Protein AF-A0A3C0S5S5-F1 (afdb_monomer)

Secondary structure (DSSP, 8-state):
----S--HHHHHHHHHHHHHTTSSS-HHHHHHHHHHHHHHHHHSTTT--SS--GGGHHHH--TT--HHHHHHHHHHHHHHHTTT-HHHHHHHHHHH--S-PPPPS--GGGTTPPPSSPPPPHHHHHH-HHHHHHHHHTSTTSSSTTPPPTT---

Structure (mmCIF, N/CA/C/O backbone):
data_AF-A0A3C0S5S5-F1
#
_entry.id   AF-A0A3C0S5S5-F1
#
loop_
_atom_site.group_PDB
_atom_site.id
_atom_site.type_symbol
_atom_site.label_atom_id
_atom_site.label_alt_id
_atom_site.label_comp_id
_atom_site.label_asym_id
_atom_site.label_entity_id
_atom_site.label_seq_id
_atom_site.pdbx_PDB_ins_code
_atom_site.Cartn_x
_atom_site.Cartn_y
_atom_site.Cartn_z
_atom_site.occupancy
_atom_site.B_iso_or_equiv
_atom_site.auth_seq_id
_atom_site.auth_comp_id
_atom_site.auth_asym_id
_atom_site.auth_atom_id
_atom_site.pdbx_PDB_model_num
ATOM 1 N N . ILE A 1 1 ? 12.883 17.128 7.019 1.00 61.66 1 ILE A N 1
ATOM 2 C CA . ILE A 1 1 ? 11.798 16.127 7.154 1.00 61.66 1 ILE A CA 1
ATOM 3 C C . ILE A 1 1 ? 12.487 14.782 7.365 1.00 61.66 1 ILE A C 1
ATOM 5 O O . ILE A 1 1 ? 13.351 14.472 6.552 1.00 61.66 1 ILE A O 1
ATOM 9 N N . PRO A 1 2 ? 12.250 14.069 8.478 1.00 70.88 2 PRO A N 1
ATOM 10 C CA . PRO A 1 2 ? 12.889 12.775 8.724 1.00 70.88 2 PRO A CA 1
ATOM 11 C C . PRO A 1 2 ? 12.496 11.754 7.645 1.00 70.88 2 PRO A C 1
ATOM 13 O O . PRO A 1 2 ? 11.353 11.744 7.195 1.00 70.88 2 PRO A O 1
ATOM 16 N N . SER A 1 3 ? 13.443 10.904 7.241 1.00 80.62 3 SER A N 1
ATOM 17 C CA . SER A 1 3 ? 13.176 9.769 6.352 1.00 80.62 3 SER A CA 1
ATOM 18 C C . SER A 1 3 ? 12.837 8.547 7.203 1.00 80.62 3 SER A C 1
ATOM 20 O O . SER A 1 3 ? 13.708 7.971 7.857 1.00 80.62 3 SER A O 1
ATOM 22 N N . TYR A 1 4 ? 11.555 8.192 7.261 1.00 86.62 4 TYR A N 1
ATOM 23 C CA . TYR A 1 4 ? 11.095 7.027 8.010 1.00 86.62 4 TYR A CA 1
ATOM 24 C C . TYR A 1 4 ? 11.276 5.760 7.172 1.00 86.62 4 TYR A C 1
ATOM 26 O O . TYR A 1 4 ? 10.573 5.557 6.187 1.00 86.62 4 TYR A O 1
ATOM 34 N N . ALA A 1 5 ? 12.184 4.876 7.585 1.00 89.88 5 ALA A N 1
ATOM 35 C CA . ALA A 1 5 ? 12.318 3.559 6.962 1.00 89.88 5 ALA A CA 1
ATOM 36 C C . ALA A 1 5 ? 11.183 2.615 7.396 1.00 89.88 5 ALA A C 1
ATOM 38 O O . ALA A 1 5 ? 10.572 1.943 6.568 1.00 89.88 5 ALA A O 1
ATOM 39 N N . PHE A 1 6 ? 10.883 2.595 8.697 1.00 93.75 6 PHE A N 1
ATOM 40 C CA . PHE A 1 6 ? 9.878 1.734 9.316 1.00 93.75 6 PHE A CA 1
ATOM 41 C C . PHE A 1 6 ? 9.400 2.341 10.638 1.00 93.75 6 PHE A C 1
ATOM 43 O O . PHE A 1 6 ? 10.174 2.982 11.349 1.00 93.75 6 PHE A O 1
ATOM 50 N N . THR A 1 7 ? 8.127 2.157 10.969 1.00 96.06 7 THR A N 1
ATOM 51 C CA . THR A 1 7 ? 7.454 2.812 12.097 1.00 96.06 7 THR A CA 1
ATOM 52 C C . THR A 1 7 ? 6.527 1.848 12.830 1.00 96.06 7 THR A C 1
ATOM 54 O O . THR A 1 7 ? 6.118 0.816 12.299 1.00 96.06 7 THR A O 1
ATOM 57 N N . TYR A 1 8 ? 6.136 2.208 14.054 1.00 97.25 8 TYR A N 1
ATOM 58 C CA . TYR A 1 8 ? 5.151 1.437 14.817 1.00 97.25 8 TYR A CA 1
ATOM 59 C C . TYR A 1 8 ? 3.802 1.309 14.087 1.00 97.25 8 TYR A C 1
ATOM 61 O O . TYR A 1 8 ? 3.188 0.246 14.106 1.00 97.25 8 TYR A O 1
ATOM 69 N N . SER A 1 9 ? 3.384 2.363 13.381 1.00 97.50 9 SER A N 1
ATOM 70 C CA . SER A 1 9 ? 2.180 2.356 12.544 1.00 97.50 9 SER A CA 1
ATOM 71 C C . SER A 1 9 ? 2.207 1.229 11.499 1.00 97.50 9 SER A C 1
ATOM 73 O O . SER A 1 9 ? 1.224 0.504 11.350 1.00 97.50 9 SER A O 1
ATOM 75 N N . ASP A 1 10 ? 3.362 0.987 10.862 1.00 97.44 10 ASP A N 1
ATOM 76 C CA . ASP A 1 10 ? 3.511 -0.102 9.887 1.00 97.44 10 ASP A CA 1
ATOM 77 C C . ASP A 1 10 ? 3.252 -1.467 10.534 1.00 97.44 10 ASP A C 1
ATOM 79 O O . ASP A 1 10 ? 2.497 -2.277 9.998 1.00 97.44 10 ASP A O 1
ATOM 83 N N . ILE A 1 11 ? 3.830 -1.702 11.719 1.00 97.50 11 ILE A N 1
ATOM 84 C CA . ILE A 1 11 ? 3.649 -2.942 12.490 1.00 97.50 11 ILE A CA 1
ATOM 85 C C . ILE A 1 11 ? 2.171 -3.166 12.799 1.00 97.50 11 ILE A C 1
ATOM 87 O O . ILE A 1 11 ? 1.673 -4.280 12.642 1.00 97.50 11 ILE A O 1
ATOM 91 N N . CYS A 1 12 ? 1.466 -2.124 13.232 1.00 98.25 12 CYS A N 1
ATOM 92 C CA . CYS A 1 12 ? 0.042 -2.204 13.523 1.00 98.25 12 CYS A CA 1
ATOM 93 C C . CYS A 1 12 ? -0.773 -2.585 12.284 1.00 98.25 12 CYS A C 1
ATOM 95 O O . CYS A 1 12 ? -1.607 -3.484 12.366 1.00 98.25 12 CYS A O 1
ATOM 97 N N . PHE A 1 13 ? -0.495 -1.989 11.122 1.00 98.31 13 PHE A N 1
ATOM 98 C CA . PHE A 1 13 ? -1.184 -2.370 9.888 1.00 98.31 13 PHE A CA 1
ATOM 99 C C . PHE A 1 13 ? -0.866 -3.807 9.453 1.00 98.31 13 PHE A C 1
ATOM 101 O O . PHE A 1 13 ? -1.786 -4.531 9.078 1.00 98.31 13 PHE A O 1
ATOM 108 N N . TYR A 1 14 ? 0.385 -4.263 9.585 1.00 97.25 14 TYR A N 1
ATOM 109 C CA . TYR A 1 14 ? 0.734 -5.666 9.327 1.00 97.25 14 TYR A CA 1
ATOM 110 C C . TYR A 1 14 ? 0.018 -6.629 10.276 1.00 97.25 14 TYR A C 1
ATOM 112 O O . TYR A 1 14 ? -0.473 -7.666 9.841 1.00 97.25 14 TYR A O 1
ATOM 120 N N . LYS A 1 15 ? -0.086 -6.288 11.566 1.00 97.69 15 LYS A N 1
ATOM 121 C CA . LYS A 1 15 ? -0.839 -7.084 12.544 1.00 97.69 15 LYS A CA 1
ATOM 122 C C . LYS A 1 15 ? -2.334 -7.101 12.235 1.00 97.69 15 LYS A C 1
ATOM 124 O O . LYS A 1 15 ? -2.961 -8.144 12.384 1.00 97.69 15 LYS A O 1
ATOM 129 N N . ALA A 1 16 ? -2.901 -5.975 11.802 1.00 97.88 16 ALA A N 1
ATOM 130 C CA . ALA A 1 16 ? -4.305 -5.888 11.417 1.00 97.88 16 ALA A CA 1
ATOM 131 C C . ALA A 1 16 ? -4.606 -6.783 10.204 1.00 97.88 16 ALA A C 1
ATOM 133 O O . ALA A 1 16 ? -5.568 -7.546 10.229 1.00 97.88 16 ALA A O 1
ATOM 134 N N . GLU A 1 17 ? -3.748 -6.752 9.183 1.00 96.69 17 GLU A N 1
ATOM 135 C CA . GLU A 1 17 ? -3.833 -7.649 8.028 1.00 96.69 17 GLU A CA 1
ATOM 136 C C . GLU A 1 17 ? -3.652 -9.120 8.426 1.00 96.69 17 GLU A C 1
ATOM 138 O O . GLU A 1 17 ? -4.492 -9.953 8.092 1.00 96.69 17 GLU A O 1
ATOM 143 N N . ALA A 1 18 ? -2.607 -9.444 9.191 1.00 96.25 18 ALA A N 1
ATOM 144 C CA . ALA A 1 18 ? -2.352 -10.802 9.667 1.00 96.25 18 ALA A CA 1
ATOM 145 C C . ALA A 1 18 ? -3.540 -11.357 10.471 1.00 96.25 18 ALA A C 1
ATOM 147 O O . ALA A 1 18 ? -3.911 -12.517 10.307 1.00 96.25 18 ALA A O 1
ATOM 148 N N . ALA A 1 19 ? -4.181 -10.521 11.291 1.00 96.19 19 ALA A N 1
ATOM 149 C CA . ALA A 1 19 ? -5.382 -10.871 12.041 1.00 96.19 19 ALA A CA 1
ATOM 150 C C . ALA A 1 19 ? -6.591 -11.173 11.136 1.00 96.19 19 ALA A C 1
ATOM 152 O O . ALA A 1 19 ? -7.366 -12.075 11.447 1.00 96.19 19 ALA A O 1
ATOM 153 N N . LEU A 1 20 ? -6.748 -10.467 10.008 1.00 94.31 20 LEU A N 1
ATOM 154 C CA . LEU A 1 20 ? -7.771 -10.803 9.007 1.00 94.31 20 LEU A CA 1
ATOM 155 C C . LEU A 1 20 ? -7.469 -12.120 8.289 1.00 94.31 20 LEU A C 1
ATOM 157 O O . LEU A 1 20 ? -8.384 -12.883 8.003 1.00 94.31 20 LEU A O 1
ATOM 161 N N . LEU A 1 21 ? -6.192 -12.394 8.025 1.00 92.25 21 LEU A N 1
ATOM 162 C CA . LEU A 1 21 ? -5.741 -13.615 7.352 1.00 92.25 21 LEU A CA 1
ATOM 163 C C . LEU A 1 21 ? -5.649 -14.833 8.290 1.00 92.25 21 LEU A C 1
ATOM 165 O O . LEU A 1 21 ? -5.320 -15.930 7.841 1.00 92.25 21 LEU A O 1
ATOM 169 N N . GLY A 1 22 ? -5.928 -14.662 9.588 1.00 92.06 22 GLY A N 1
ATOM 170 C CA . GLY A 1 22 ? -5.856 -15.729 10.590 1.00 92.06 22 GLY A CA 1
ATOM 171 C C . GLY A 1 22 ? -4.428 -16.138 10.972 1.00 92.06 22 GLY A C 1
ATOM 172 O O . GLY A 1 22 ? -4.207 -17.234 11.484 1.00 92.06 22 GLY A O 1
ATOM 173 N N . TRP A 1 23 ? -3.436 -15.278 10.737 1.00 92.94 23 TRP A N 1
ATOM 174 C CA . TRP A 1 23 ? -2.022 -15.539 11.019 1.00 92.94 23 TRP A CA 1
ATOM 175 C C . TRP A 1 23 ? -1.663 -15.176 12.467 1.00 92.94 23 TRP A C 1
ATOM 177 O O . TRP A 1 23 ? -0.942 -14.217 12.733 1.00 92.94 23 TRP A O 1
ATOM 187 N N . GLY A 1 24 ? -2.190 -15.947 13.421 1.00 87.19 24 GLY A N 1
ATOM 188 C CA . GLY A 1 24 ? -1.816 -15.855 14.841 1.00 87.19 24 GLY A CA 1
ATOM 189 C C . GLY A 1 24 ? -2.589 -14.825 15.677 1.00 87.19 24 GLY A C 1
ATOM 190 O O . GLY A 1 24 ? -2.324 -14.701 16.870 1.00 87.19 24 GLY A O 1
ATOM 191 N N . ALA A 1 25 ? -3.560 -14.123 15.092 1.00 89.69 25 ALA A N 1
ATOM 192 C CA . ALA A 1 25 ? -4.504 -13.255 15.796 1.00 89.69 25 ALA A CA 1
ATOM 193 C C . ALA A 1 25 ? -5.926 -13.448 15.248 1.00 89.69 25 ALA A C 1
ATOM 195 O O . ALA A 1 25 ? -6.116 -14.013 14.172 1.00 89.69 25 ALA A O 1
ATOM 196 N N . THR A 1 26 ? -6.928 -12.992 16.000 1.00 86.50 26 THR A N 1
ATOM 197 C CA . THR A 1 26 ? -8.338 -13.113 15.602 1.00 86.50 26 THR A CA 1
ATOM 198 C C . THR A 1 26 ? -8.797 -11.893 14.813 1.00 86.50 26 THR A C 1
ATOM 200 O O . THR A 1 26 ? -8.295 -10.789 15.015 1.00 86.50 26 THR A O 1
ATOM 203 N N . THR A 1 27 ? -9.835 -12.048 13.993 1.00 80.19 27 THR A N 1
ATOM 204 C CA . THR A 1 27 ? -10.478 -10.930 13.281 1.00 80.19 27 THR A CA 1
ATOM 205 C C . THR A 1 27 ? -10.981 -9.830 14.225 1.00 80.19 27 THR A C 1
ATOM 207 O O . THR A 1 27 ? -11.002 -8.662 13.843 1.00 80.19 27 THR A O 1
ATOM 210 N N . ALA A 1 28 ? -11.305 -10.164 15.480 1.00 83.81 28 ALA A N 1
ATOM 211 C CA . ALA A 1 28 ? -11.624 -9.192 16.527 1.00 83.81 28 ALA A CA 1
ATOM 212 C C . ALA A 1 28 ? -10.430 -8.279 16.873 1.00 83.81 28 ALA A C 1
ATOM 214 O O . ALA A 1 28 ? -10.617 -7.094 17.142 1.00 83.81 28 ALA A O 1
ATOM 215 N N . ASN A 1 29 ? -9.195 -8.791 16.816 1.00 93.69 29 ASN A N 1
ATOM 216 C CA . ASN A 1 29 ? -7.990 -7.993 17.057 1.00 93.69 29 ASN A CA 1
ATOM 217 C C . ASN A 1 29 ? -7.670 -7.036 15.899 1.00 93.69 29 ASN A C 1
ATOM 219 O O . ASN A 1 29 ? -7.004 -6.025 16.122 1.00 93.69 29 ASN A O 1
ATOM 223 N N . ALA A 1 30 ? -8.155 -7.320 14.683 1.00 95.81 30 ALA A N 1
ATOM 224 C CA . ALA A 1 30 ? -7.890 -6.487 13.511 1.00 95.81 30 ALA A CA 1
ATOM 225 C C . ALA A 1 30 ? -8.374 -5.043 13.714 1.00 95.81 30 ALA A C 1
ATOM 227 O O . ALA A 1 30 ? -7.655 -4.110 13.369 1.00 95.81 30 ALA A O 1
ATOM 228 N N . GLN A 1 31 ? -9.542 -4.853 14.341 1.00 96.06 31 GLN A N 1
ATOM 229 C CA . GLN A 1 31 ? -10.071 -3.525 14.671 1.00 96.06 31 GLN A CA 1
ATOM 230 C C . GLN A 1 31 ? -9.132 -2.745 15.597 1.00 96.06 31 GLN A C 1
ATOM 232 O O . GLN A 1 31 ? -8.870 -1.569 15.353 1.00 96.06 31 GLN A O 1
ATOM 237 N N . THR A 1 32 ? -8.614 -3.392 16.643 1.00 96.19 32 THR A N 1
ATOM 238 C CA . THR A 1 32 ? -7.697 -2.762 17.600 1.00 96.19 32 THR A CA 1
ATOM 239 C C . THR A 1 32 ? -6.400 -2.348 16.916 1.00 96.19 32 THR A C 1
ATOM 241 O O . THR A 1 32 ? -6.030 -1.178 16.974 1.00 96.19 32 THR A O 1
ATOM 244 N N . PHE A 1 33 ? -5.746 -3.273 16.207 1.00 97.81 33 PHE A N 1
ATOM 245 C CA . PHE A 1 33 ? -4.490 -2.981 15.514 1.00 97.81 33 PHE A CA 1
ATOM 246 C C . PHE A 1 33 ? -4.658 -1.911 14.435 1.00 97.81 33 PHE A C 1
ATOM 248 O O . PHE A 1 33 ? -3.806 -1.039 14.292 1.00 97.81 33 PHE A O 1
ATOM 255 N N . PHE A 1 34 ? -5.775 -1.928 13.711 1.00 97.56 34 PHE A N 1
ATOM 256 C CA . PHE A 1 34 ? -6.085 -0.913 12.715 1.00 97.56 34 PHE A CA 1
ATOM 257 C C . PHE A 1 34 ? -6.193 0.487 13.333 1.00 97.56 34 PHE A C 1
ATOM 259 O O . PHE A 1 34 ? -5.523 1.417 12.878 1.00 97.56 34 PHE A O 1
ATOM 266 N N . THR A 1 35 ? -6.974 0.633 14.407 1.00 96.56 35 THR A N 1
ATOM 267 C CA . THR A 1 35 ? -7.130 1.913 15.110 1.00 96.56 35 THR A CA 1
ATOM 268 C C . THR A 1 35 ? -5.811 2.386 15.729 1.00 96.56 35 THR A C 1
ATOM 270 O O . THR A 1 35 ? -5.487 3.572 15.655 1.00 96.56 35 THR A O 1
ATOM 273 N N . GLU A 1 36 ? -5.016 1.478 16.303 1.00 97.06 36 GLU A N 1
ATOM 274 C CA . GLU A 1 36 ? -3.686 1.800 16.834 1.00 97.06 36 GLU A CA 1
ATOM 275 C C . GLU A 1 36 ? -2.716 2.266 15.746 1.00 97.06 36 GLU A C 1
ATOM 277 O O . GLU A 1 36 ? -1.972 3.220 15.971 1.00 97.06 36 GLU A O 1
ATOM 282 N N . GLY A 1 37 ? -2.742 1.635 14.568 1.00 97.81 37 GLY A N 1
ATOM 283 C CA . GLY A 1 37 ? -1.932 2.038 13.419 1.00 97.81 37 GLY A CA 1
ATOM 284 C C . GLY A 1 37 ? -2.257 3.457 12.971 1.00 97.81 37 GLY A C 1
ATOM 285 O O . GLY A 1 37 ? -1.363 4.295 12.878 1.00 97.81 37 GLY A O 1
ATOM 286 N N . VAL A 1 38 ? -3.544 3.776 12.811 1.00 97.62 38 VAL A N 1
ATOM 287 C CA . VAL A 1 38 ? -3.979 5.134 12.446 1.00 97.62 38 VAL A CA 1
ATOM 288 C C . VAL A 1 38 ? -3.602 6.155 13.518 1.00 97.62 38 VAL A C 1
ATOM 290 O O . VAL A 1 38 ? -3.072 7.216 13.191 1.00 97.62 38 VAL A O 1
ATOM 293 N N . LYS A 1 39 ? -3.810 5.841 14.803 1.00 97.25 39 LYS A N 1
ATOM 294 C CA . LYS A 1 39 ? -3.400 6.730 15.900 1.00 97.25 39 LYS A CA 1
ATOM 295 C C . LYS A 1 39 ? -1.894 7.001 15.866 1.00 97.25 39 LYS A C 1
ATOM 297 O O . LYS A 1 39 ? -1.477 8.146 16.018 1.00 97.25 39 LYS A O 1
ATOM 302 N N . ALA A 1 40 ? -1.089 5.961 15.655 1.00 97.19 40 ALA A N 1
ATOM 303 C CA . ALA A 1 40 ? 0.359 6.079 15.570 1.00 97.19 40 ALA A CA 1
ATOM 304 C C . ALA A 1 40 ? 0.804 6.893 14.348 1.00 97.19 40 ALA A C 1
ATOM 306 O O . ALA A 1 40 ? 1.708 7.712 14.479 1.00 97.19 40 ALA A O 1
ATOM 307 N N . ALA A 1 41 ? 0.158 6.709 13.191 1.00 96.00 41 ALA A N 1
ATOM 308 C CA . ALA A 1 41 ? 0.420 7.489 11.983 1.00 96.00 41 ALA A CA 1
ATOM 309 C C . ALA A 1 41 ? 0.176 8.989 12.209 1.00 96.00 41 ALA A C 1
ATOM 311 O O . ALA A 1 41 ? 1.041 9.812 11.920 1.00 96.00 41 ALA A O 1
ATOM 312 N N . LEU A 1 42 ? -0.977 9.346 12.783 1.00 95.69 42 LEU A N 1
ATOM 313 C CA . LEU A 1 42 ? -1.355 10.741 13.039 1.00 95.69 42 LEU A CA 1
ATOM 314 C C . LEU A 1 42 ? -0.488 11.416 14.114 1.00 95.69 42 LEU A C 1
ATOM 316 O O . LEU A 1 42 ? -0.349 12.638 14.117 1.00 95.69 42 LEU A O 1
ATOM 320 N N . ALA A 1 43 ? 0.110 10.640 15.019 1.00 96.00 43 ALA A N 1
ATOM 321 C CA . ALA A 1 43 ? 1.028 11.160 16.028 1.00 96.00 43 ALA A CA 1
ATOM 322 C C . ALA A 1 43 ? 2.407 11.540 15.456 1.00 96.00 43 ALA A C 1
ATOM 324 O O . ALA A 1 43 ? 3.156 12.263 16.114 1.00 96.00 43 ALA A O 1
ATOM 325 N N . LEU A 1 44 ? 2.761 11.077 14.250 1.00 93.44 44 LEU A N 1
ATOM 326 C CA . LEU A 1 44 ? 4.041 11.410 13.629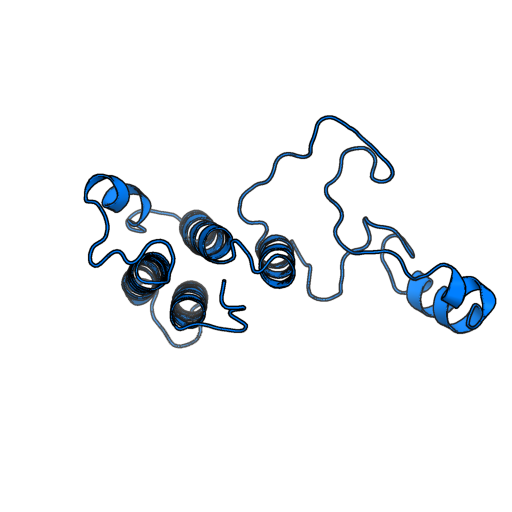 1.00 93.44 44 LEU A CA 1
ATOM 327 C C . LEU A 1 44 ? 4.072 12.872 13.138 1.00 93.44 44 LEU A C 1
ATOM 329 O O . LEU A 1 44 ? 3.057 13.406 12.678 1.00 93.44 44 LEU A O 1
ATOM 333 N N . PRO A 1 45 ? 5.242 13.533 13.172 1.00 90.81 45 PRO A N 1
ATOM 334 C CA . PRO A 1 45 ? 5.460 14.785 12.460 1.00 90.81 45 PRO A CA 1
ATOM 335 C C . PRO A 1 45 ? 5.174 14.642 10.952 1.00 90.81 45 PRO A C 1
ATOM 337 O O . PRO A 1 45 ? 5.531 13.622 10.363 1.00 90.81 45 PRO A O 1
ATOM 340 N N . PRO A 1 46 ? 4.606 15.668 10.294 1.00 90.06 46 PRO A N 1
ATOM 341 C CA . PRO A 1 46 ? 4.278 16.993 10.828 1.00 90.06 46 PRO A CA 1
ATOM 342 C C . PRO A 1 46 ? 2.918 17.078 11.543 1.00 90.06 46 PRO A C 1
ATOM 344 O O . PRO A 1 46 ? 2.604 18.133 12.090 1.00 90.06 46 PRO A O 1
ATOM 347 N N . TYR A 1 47 ? 2.117 16.010 11.550 1.00 91.31 47 TYR A N 1
ATOM 348 C CA . TYR A 1 47 ? 0.740 16.034 12.051 1.00 91.31 47 TYR A CA 1
ATOM 349 C C . TYR A 1 47 ? 0.664 16.212 13.574 1.00 91.31 47 TYR A C 1
ATOM 351 O O . TYR A 1 47 ? -0.141 17.013 14.045 1.00 91.31 47 TYR A O 1
ATOM 359 N N . ASN A 1 48 ? 1.525 15.517 14.332 1.00 94.12 48 ASN A N 1
ATOM 360 C CA . ASN A 1 48 ? 1.656 15.627 15.796 1.00 94.12 48 ASN A CA 1
ATOM 361 C C . ASN A 1 48 ? 0.313 15.557 16.559 1.00 94.12 48 ASN A C 1
ATOM 363 O O . ASN A 1 48 ? 0.116 16.239 17.568 1.00 94.12 48 ASN A O 1
ATOM 367 N N . MET A 1 49 ? -0.637 14.755 16.075 1.00 95.81 49 MET A N 1
ATOM 368 C CA . MET A 1 49 ? -1.971 14.661 16.662 1.00 95.81 49 MET A CA 1
ATOM 369 C C . MET A 1 49 ? -1.975 13.713 17.861 1.00 95.81 49 MET A C 1
ATOM 371 O O . MET A 1 49 ? -1.442 12.607 17.808 1.00 95.81 49 MET A O 1
ATOM 375 N N . THR A 1 50 ? -2.635 14.116 18.944 1.00 93.94 50 THR A N 1
ATOM 376 C CA . THR A 1 50 ? -2.740 13.315 20.176 1.00 93.94 50 THR A CA 1
ATOM 377 C C . THR A 1 50 ? -3.998 12.443 20.226 1.00 93.94 50 THR A C 1
ATOM 379 O O . THR A 1 50 ? -4.060 11.484 21.000 1.00 93.94 50 THR A O 1
ATOM 382 N N . ALA A 1 51 ? -4.987 12.740 19.382 1.00 93.62 51 ALA A N 1
ATOM 383 C CA . ALA A 1 51 ? -6.248 12.019 19.278 1.00 93.62 51 ALA A CA 1
ATOM 384 C C . ALA A 1 51 ? -6.727 11.950 17.823 1.00 93.62 51 ALA A C 1
ATOM 386 O O . ALA A 1 51 ? -6.414 12.814 17.004 1.00 93.62 51 ALA A O 1
ATOM 387 N N . ILE A 1 52 ? -7.513 10.918 17.522 1.00 93.75 52 ILE A N 1
ATOM 388 C CA . ILE A 1 52 ? -8.209 10.786 16.242 1.00 93.75 52 ILE A CA 1
ATOM 389 C C . ILE A 1 52 ? -9.423 11.729 16.279 1.00 93.75 52 ILE A C 1
ATOM 391 O O . ILE A 1 52 ? -10.161 11.697 17.265 1.00 93.75 52 ILE A O 1
ATOM 395 N N . PRO A 1 53 ? -9.659 12.569 15.256 1.00 93.19 53 PRO A N 1
ATOM 396 C CA . PRO A 1 53 ? -10.858 13.396 15.203 1.00 93.19 53 PRO A CA 1
ATOM 397 C C . PRO A 1 53 ? -12.114 12.522 15.188 1.00 93.19 53 PRO A C 1
ATOM 399 O O . PRO A 1 53 ? -12.177 11.562 14.422 1.00 93.19 53 PRO A O 1
ATOM 402 N N . SER A 1 54 ? -13.138 12.887 15.960 1.00 93.06 54 SER A N 1
ATOM 403 C CA . SER A 1 54 ? -14.392 12.118 16.049 1.00 93.06 54 SER A CA 1
ATOM 404 C C . SER A 1 54 ? -15.066 11.916 14.686 1.00 93.06 54 SER A C 1
ATOM 406 O O . SER A 1 54 ? -15.602 10.850 14.399 1.00 93.06 54 SER A O 1
ATOM 408 N N . ALA A 1 55 ? -14.957 12.901 13.790 1.00 93.25 55 ALA A N 1
ATOM 409 C CA . ALA A 1 55 ? -15.446 12.805 12.413 1.00 93.25 55 ALA A CA 1
ATOM 410 C C . ALA A 1 55 ? -14.763 11.697 11.583 1.00 93.25 55 ALA A C 1
ATOM 412 O O . ALA A 1 55 ? -15.302 11.279 10.561 1.00 93.25 55 ALA A O 1
ATOM 413 N N . TYR A 1 56 ? -13.587 11.220 12.004 1.00 92.44 56 TYR A N 1
ATOM 414 C CA . TYR A 1 56 ? -12.842 10.157 11.334 1.00 92.44 56 TYR A CA 1
ATOM 415 C C . TYR A 1 56 ? -13.158 8.759 11.884 1.00 92.44 56 TYR A C 1
ATOM 417 O O . TYR A 1 56 ? -12.887 7.766 11.215 1.00 92.44 56 TYR A O 1
ATOM 425 N N . GLU A 1 57 ? -13.783 8.647 13.060 1.00 89.56 57 GLU A N 1
ATOM 426 C CA . GLU A 1 57 ? -14.137 7.353 13.663 1.00 89.56 57 GLU A CA 1
ATOM 427 C C . GLU A 1 57 ? -14.977 6.440 12.749 1.00 89.56 57 GLU A C 1
ATOM 429 O O . GLU A 1 57 ? -14.666 5.247 12.678 1.00 89.56 57 GLU A O 1
ATOM 434 N N . PRO A 1 58 ? -15.960 6.938 11.964 1.00 92.31 58 PRO A N 1
ATOM 435 C CA . PRO A 1 58 ? -16.704 6.091 11.030 1.00 92.31 58 PRO A CA 1
ATOM 436 C C . PRO A 1 58 ? -15.820 5.447 9.952 1.00 92.31 58 PRO A C 1
ATOM 438 O O . PRO A 1 58 ? -16.105 4.344 9.482 1.00 92.31 58 PRO A O 1
ATOM 441 N N . VAL A 1 59 ? -14.719 6.102 9.566 1.00 91.44 59 VAL A N 1
ATOM 442 C CA . VAL A 1 59 ? -13.749 5.547 8.609 1.00 91.44 59 VAL A CA 1
ATOM 443 C C . VAL A 1 59 ? -13.036 4.338 9.213 1.00 91.44 59 VAL A C 1
ATOM 445 O O . VAL A 1 59 ? -12.717 3.397 8.481 1.00 91.44 59 VAL A O 1
ATOM 448 N N . LEU A 1 60 ? -12.849 4.330 10.533 1.00 94.00 60 LEU A N 1
ATOM 449 C CA . LEU A 1 60 ? -12.075 3.324 11.250 1.00 94.00 60 LEU A CA 1
ATOM 450 C C . LEU A 1 60 ? -12.875 2.092 11.673 1.00 94.00 60 LEU A C 1
ATOM 452 O O . LEU A 1 60 ? -12.280 1.103 12.090 1.00 94.00 60 LEU A O 1
ATOM 456 N N . ASN A 1 61 ? -14.201 2.115 11.550 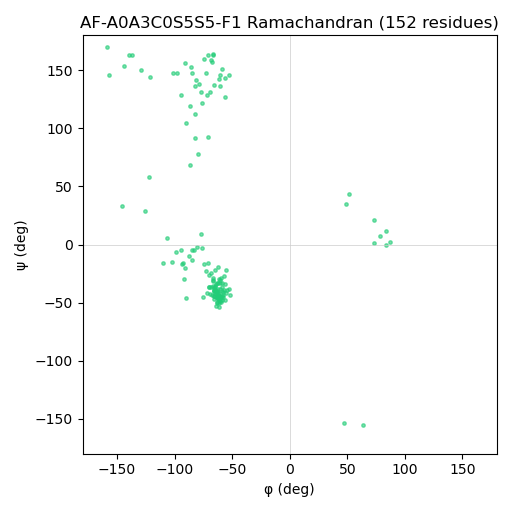1.00 95.06 61 ASN A N 1
ATOM 457 C CA . ASN A 1 61 ? -15.032 0.978 11.922 1.00 95.06 61 ASN A CA 1
ATOM 458 C C . ASN A 1 61 ? -14.966 -0.142 10.865 1.00 95.06 61 ASN A C 1
ATOM 460 O O . ASN A 1 61 ? -15.302 0.064 9.695 1.00 95.06 61 ASN A O 1
ATOM 464 N N . LEU A 1 62 ? -14.552 -1.334 11.297 1.00 95.31 62 LEU A N 1
ATOM 465 C CA . LEU A 1 62 ? -14.496 -2.567 10.507 1.00 95.31 62 LEU A CA 1
ATOM 466 C C . LEU A 1 62 ? -15.706 -3.489 10.743 1.00 95.31 62 LEU A C 1
ATOM 468 O O . LEU A 1 62 ? -15.844 -4.518 10.075 1.00 95.31 62 LEU A O 1
ATOM 472 N N . SER A 1 63 ? -16.569 -3.156 11.704 1.00 93.88 63 SER A N 1
ATOM 473 C CA . SER A 1 63 ? -17.710 -3.985 12.102 1.00 93.88 63 SER A CA 1
ATOM 474 C C . SER A 1 63 ? -18.736 -4.105 10.977 1.00 93.88 63 SER A C 1
ATOM 476 O O . SER A 1 63 ? -19.064 -3.125 10.315 1.00 93.88 63 SER A O 1
ATOM 478 N N . GLY A 1 64 ? -19.261 -5.315 10.771 1.00 92.75 64 GLY A N 1
ATOM 479 C CA . GLY A 1 64 ? -20.269 -5.593 9.739 1.00 92.75 64 GLY A CA 1
ATOM 480 C C . GLY A 1 64 ? -19.742 -5.602 8.298 1.00 92.75 64 GLY A C 1
ATOM 481 O O . GLY A 1 64 ? -20.521 -5.832 7.379 1.00 92.75 64 GLY A O 1
ATOM 482 N N . LEU A 1 65 ? -18.441 -5.383 8.086 1.00 95.06 65 LEU A N 1
ATOM 483 C CA . LEU A 1 65 ? -17.821 -5.439 6.763 1.00 95.06 65 LEU A CA 1
ATOM 484 C C . LEU A 1 65 ? -17.411 -6.866 6.385 1.00 95.06 65 LEU A C 1
ATOM 486 O O . LEU A 1 65 ? -17.068 -7.688 7.241 1.00 95.06 65 LEU A O 1
ATOM 490 N N . THR A 1 66 ? -17.376 -7.134 5.082 1.00 95.50 66 THR A N 1
ATOM 491 C CA . THR A 1 66 ? -16.713 -8.321 4.523 1.00 95.50 66 THR A CA 1
ATOM 492 C C . THR A 1 66 ? -15.197 -8.227 4.697 1.00 95.50 66 THR A C 1
ATOM 494 O O . THR A 1 66 ? -14.651 -7.133 4.838 1.00 95.50 66 THR A O 1
ATOM 497 N N . ASP A 1 67 ? -14.490 -9.355 4.658 1.00 93.62 67 ASP A N 1
ATOM 498 C CA . ASP A 1 67 ? -13.033 -9.350 4.845 1.00 93.62 67 ASP A CA 1
ATOM 499 C C . ASP A 1 67 ? -12.297 -8.562 3.753 1.00 93.62 67 ASP A C 1
ATOM 501 O O . ASP A 1 67 ? -11.336 -7.859 4.056 1.00 93.62 67 ASP A O 1
ATOM 505 N N . GLU A 1 68 ? -12.807 -8.564 2.518 1.00 95.06 68 GLU A N 1
ATOM 506 C CA . GLU A 1 68 ? -12.267 -7.742 1.429 1.00 95.06 68 GLU A CA 1
ATOM 507 C C . GLU A 1 68 ? -12.430 -6.237 1.712 1.00 95.06 68 GLU A C 1
ATOM 509 O O . GLU A 1 68 ? -11.487 -5.468 1.544 1.00 95.06 68 GLU A O 1
ATOM 514 N N . GLN A 1 69 ? -13.591 -5.808 2.223 1.00 96.44 69 GLN A N 1
ATOM 515 C CA . GLN A 1 69 ? -13.823 -4.408 2.611 1.00 96.44 69 GLN A CA 1
ATOM 516 C C . 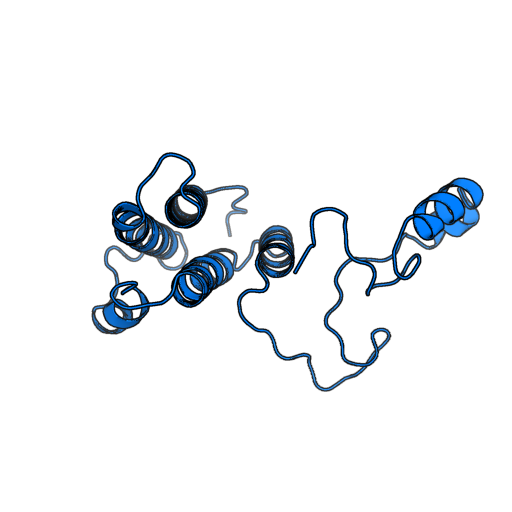GLN A 1 69 ? -12.964 -3.985 3.811 1.00 96.44 69 GLN A C 1
ATOM 518 O O . GLN A 1 69 ? -12.514 -2.838 3.883 1.00 96.44 69 GLN A O 1
ATOM 523 N N . LYS A 1 70 ? -12.720 -4.893 4.766 1.00 96.56 70 LYS A N 1
ATOM 524 C CA . LYS A 1 70 ? -11.795 -4.626 5.879 1.00 96.56 70 LYS A CA 1
ATOM 525 C C . LYS A 1 70 ? -10.367 -4.472 5.365 1.00 96.56 70 LYS A C 1
ATOM 527 O O . LYS A 1 70 ? -9.683 -3.534 5.770 1.00 96.56 70 LYS A O 1
ATOM 532 N N . MET A 1 71 ? -9.943 -5.350 4.454 1.00 96.19 71 MET A N 1
ATOM 533 C CA . MET A 1 71 ? -8.624 -5.281 3.828 1.00 96.19 71 MET A CA 1
ATOM 534 C C . MET A 1 71 ? -8.436 -3.968 3.067 1.00 96.19 71 MET A C 1
ATOM 536 O O . MET A 1 71 ? -7.420 -3.301 3.248 1.00 96.19 71 MET A O 1
ATOM 540 N N . GLU A 1 72 ? -9.440 -3.545 2.292 1.00 97.25 72 GLU A N 1
ATOM 541 C CA . GLU A 1 72 ? -9.432 -2.260 1.591 1.00 97.25 72 GLU A CA 1
ATOM 542 C C . GLU A 1 72 ? -9.213 -1.088 2.551 1.00 97.25 72 GLU A C 1
ATOM 544 O O . GLU A 1 72 ? -8.345 -0.247 2.309 1.00 97.25 72 GLU A O 1
ATOM 549 N N . LYS A 1 73 ? -9.949 -1.040 3.669 1.00 97.44 73 LYS A N 1
ATOM 550 C CA . LYS A 1 73 ? -9.783 0.016 4.679 1.00 97.44 73 LYS A CA 1
ATOM 551 C C . LYS A 1 73 ? -8.385 0.014 5.296 1.00 97.44 73 LYS A C 1
ATOM 553 O O . LYS A 1 73 ? -7.764 1.075 5.367 1.00 97.44 73 LYS A O 1
ATOM 558 N N . ILE A 1 74 ? -7.886 -1.149 5.716 1.00 97.62 74 ILE A N 1
ATOM 559 C CA . ILE A 1 74 ? -6.562 -1.286 6.344 1.00 97.62 74 ILE A CA 1
ATOM 560 C C . ILE A 1 74 ? -5.461 -0.852 5.376 1.00 97.62 74 ILE A C 1
ATOM 562 O O . ILE A 1 74 ? -4.669 0.033 5.702 1.00 97.62 74 ILE A O 1
ATOM 566 N N . ALA A 1 75 ? -5.440 -1.426 4.172 1.00 97.94 75 ALA A N 1
ATOM 567 C CA . ALA A 1 75 ? -4.424 -1.137 3.169 1.00 97.94 75 ALA A CA 1
ATOM 568 C C . ALA A 1 75 ? -4.486 0.321 2.690 1.00 97.94 75 ALA A C 1
ATOM 570 O O . ALA A 1 75 ? -3.446 0.948 2.509 1.00 97.94 75 ALA A O 1
ATOM 571 N N . THR A 1 76 ? -5.684 0.906 2.571 1.00 98.06 76 THR A N 1
ATOM 572 C CA . THR A 1 76 ? -5.838 2.322 2.201 1.00 98.06 76 THR A CA 1
ATOM 573 C C . THR A 1 76 ? -5.291 3.258 3.280 1.00 98.06 76 THR A C 1
ATOM 575 O O . THR A 1 76 ? -4.570 4.198 2.953 1.00 98.06 76 THR A O 1
ATOM 578 N N . GLN A 1 77 ? -5.571 3.016 4.567 1.00 98.00 77 GLN A N 1
ATOM 579 C CA . GLN A 1 77 ? -4.990 3.842 5.637 1.00 98.00 77 GLN A CA 1
ATOM 580 C C . GLN A 1 77 ? -3.475 3.683 5.726 1.00 98.00 77 GLN A C 1
ATOM 582 O O . GLN A 1 77 ? -2.769 4.668 5.938 1.00 98.00 77 GLN A O 1
ATOM 587 N N . LYS A 1 78 ? -2.965 2.465 5.511 1.00 98.00 78 LYS A N 1
ATOM 588 C CA . LYS A 1 78 ? -1.526 2.238 5.409 1.00 98.00 78 LYS A CA 1
ATOM 589 C C . LYS A 1 78 ? -0.928 3.027 4.247 1.00 98.00 78 LYS A C 1
ATOM 591 O O . LYS A 1 78 ? 0.068 3.710 4.439 1.00 98.00 78 LYS A O 1
ATOM 596 N N . TRP A 1 79 ? -1.550 2.993 3.070 1.00 97.81 79 TRP A N 1
ATOM 597 C CA . TRP A 1 79 ? -1.102 3.756 1.906 1.00 97.81 79 TRP A CA 1
ATOM 598 C C . TRP A 1 79 ? -1.052 5.269 2.180 1.00 97.81 79 TRP A C 1
ATOM 600 O O . TRP A 1 79 ? -0.071 5.912 1.819 1.00 97.81 79 TRP A O 1
ATOM 610 N N . ILE A 1 80 ? -2.043 5.824 2.894 1.00 96.06 80 ILE A N 1
ATOM 611 C CA . ILE A 1 80 ? -2.031 7.231 3.342 1.00 96.06 80 ILE A CA 1
ATOM 612 C C . ILE A 1 80 ? -0.850 7.496 4.289 1.00 96.06 80 ILE A C 1
ATOM 614 O O . ILE A 1 80 ? -0.124 8.471 4.114 1.00 96.06 80 ILE A O 1
ATOM 618 N N . HIS A 1 81 ? -0.634 6.621 5.276 1.00 95.81 81 HIS A N 1
ATOM 619 C CA . HIS A 1 81 ? 0.492 6.714 6.216 1.00 95.81 81 HIS A CA 1
ATOM 620 C C . HIS A 1 81 ? 1.860 6.645 5.516 1.00 95.81 81 HIS A C 1
ATOM 622 O O . HIS A 1 81 ? 2.819 7.270 5.961 1.00 95.81 81 HIS A O 1
ATOM 628 N N . LEU A 1 82 ? 1.955 5.936 4.391 1.00 96.19 82 LEU A N 1
ATOM 629 C CA . LEU A 1 82 ? 3.173 5.840 3.585 1.00 96.19 82 LEU A CA 1
ATOM 630 C C . LEU A 1 82 ? 3.451 7.091 2.728 1.00 96.19 82 LEU A C 1
ATOM 632 O O . LEU A 1 82 ? 4.373 7.076 1.911 1.00 96.19 82 LEU A O 1
ATOM 636 N N . PHE A 1 83 ? 2.715 8.193 2.907 1.00 92.94 83 PHE A N 1
ATOM 637 C CA . PHE A 1 83 ? 3.048 9.464 2.266 1.00 92.94 83 PHE A CA 1
ATOM 638 C C . PHE A 1 83 ? 4.482 9.905 2.617 1.00 92.94 83 PHE A C 1
ATOM 640 O O . PHE A 1 83 ? 4.876 9.958 3.781 1.00 92.94 83 PHE A O 1
ATOM 647 N N . GLY A 1 84 ? 5.288 10.203 1.593 1.00 90.56 84 GLY A N 1
ATOM 648 C CA . GLY A 1 84 ? 6.725 10.478 1.739 1.00 90.56 84 GLY A CA 1
ATOM 649 C C . GLY A 1 84 ? 7.624 9.232 1.791 1.00 90.56 84 GLY A C 1
ATOM 650 O O . GLY A 1 84 ? 8.840 9.377 1.870 1.00 90.56 84 GLY A O 1
ATOM 651 N N . ARG A 1 85 ? 7.048 8.023 1.714 1.00 93.69 85 ARG A N 1
ATOM 652 C CA . ARG A 1 85 ? 7.729 6.718 1.591 1.00 93.69 85 ARG A CA 1
ATOM 653 C C . ARG A 1 85 ? 7.240 6.009 0.327 1.00 93.69 85 ARG A C 1
ATOM 655 O O . ARG A 1 85 ? 6.670 4.920 0.363 1.00 93.69 85 ARG A O 1
ATOM 662 N N . ASP A 1 86 ? 7.435 6.682 -0.797 1.00 93.00 86 ASP A N 1
ATOM 663 C CA . ASP A 1 86 ? 6.926 6.350 -2.128 1.00 93.00 86 ASP A CA 1
ATOM 664 C C . ASP A 1 86 ? 7.224 4.914 -2.581 1.00 93.00 86 ASP A C 1
ATOM 666 O O . ASP A 1 86 ? 6.325 4.233 -3.075 1.00 93.00 86 ASP A O 1
ATOM 670 N N . MET A 1 87 ? 8.446 4.423 -2.365 1.00 94.31 87 MET A N 1
ATOM 671 C CA . MET A 1 87 ? 8.824 3.060 -2.758 1.00 94.31 87 MET A CA 1
ATOM 672 C C . MET A 1 87 ? 8.006 1.993 -2.015 1.00 94.31 87 MET A C 1
ATOM 674 O O . MET A 1 87 ? 7.530 1.038 -2.634 1.00 94.31 87 MET A O 1
ATOM 678 N N . GLU A 1 88 ? 7.790 2.184 -0.710 1.00 96.25 88 GLU A N 1
ATOM 679 C CA . GLU A 1 88 ? 6.980 1.285 0.120 1.00 96.25 88 GLU A CA 1
ATOM 680 C C . GLU A 1 88 ? 5.491 1.431 -0.217 1.00 96.25 88 GLU A C 1
ATOM 682 O O . GLU A 1 88 ? 4.793 0.431 -0.375 1.00 96.25 88 GLU A O 1
ATOM 687 N N . ALA A 1 89 ? 5.006 2.662 -0.423 1.00 96.94 89 ALA A N 1
ATOM 688 C CA . ALA A 1 89 ? 3.631 2.919 -0.854 1.00 96.94 89 ALA A CA 1
ATOM 689 C C . ALA A 1 89 ? 3.318 2.221 -2.186 1.00 96.94 89 ALA A C 1
ATOM 691 O O . ALA A 1 89 ? 2.266 1.598 -2.341 1.00 96.94 89 ALA A O 1
ATOM 692 N N . PHE A 1 90 ? 4.250 2.285 -3.142 1.00 96.94 90 PHE A N 1
ATOM 693 C CA . PHE A 1 90 ? 4.115 1.634 -4.439 1.00 96.94 90 PHE A CA 1
ATOM 694 C C . PHE A 1 90 ? 4.206 0.108 -4.333 1.00 96.94 90 PHE A C 1
ATOM 696 O O . PHE A 1 90 ? 3.509 -0.602 -5.062 1.00 96.94 90 PHE A O 1
ATOM 703 N N . ALA A 1 91 ? 5.057 -0.426 -3.452 1.00 97.00 91 ALA A N 1
ATOM 704 C CA . ALA A 1 91 ? 5.108 -1.859 -3.171 1.00 97.00 91 ALA A CA 1
ATOM 705 C C . ALA A 1 91 ? 3.796 -2.373 -2.557 1.00 97.00 91 ALA A C 1
ATOM 707 O O . ALA A 1 91 ? 3.199 -3.312 -3.085 1.00 97.00 91 ALA A O 1
ATOM 708 N N . GLU A 1 92 ? 3.298 -1.710 -1.514 1.00 97.38 92 GLU A N 1
ATOM 709 C CA . GLU A 1 92 ? 2.074 -2.101 -0.814 1.00 97.38 92 GLU A CA 1
ATOM 710 C C . GL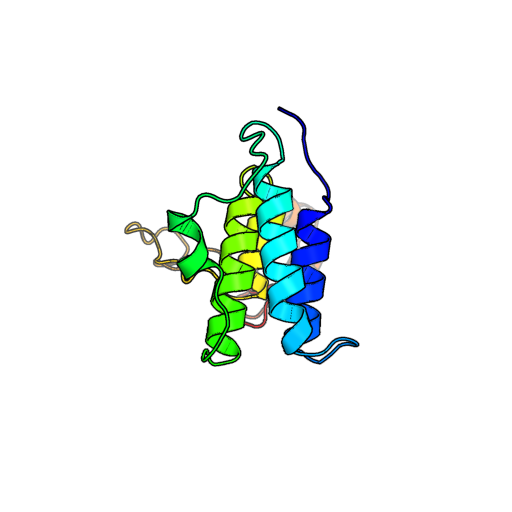U A 1 92 ? 0.827 -1.975 -1.685 1.00 97.38 92 GLU A C 1
ATOM 712 O O . GLU A 1 92 ? -0.014 -2.877 -1.670 1.00 97.38 92 GLU A O 1
ATOM 717 N N . TRP A 1 93 ? 0.726 -0.924 -2.505 1.00 97.81 93 TRP A N 1
ATOM 718 C CA . TRP A 1 93 ? -0.370 -0.791 -3.466 1.00 97.81 93 TRP A CA 1
ATOM 719 C C . TRP A 1 93 ? -0.393 -1.956 -4.464 1.00 97.81 93 TRP A C 1
ATOM 721 O O . TRP A 1 93 ? -1.442 -2.559 -4.675 1.00 97.81 93 TRP A O 1
ATOM 731 N N . ARG A 1 94 ? 0.759 -2.336 -5.035 1.00 97.31 94 ARG A N 1
ATOM 732 C CA . ARG A 1 94 ? 0.846 -3.486 -5.954 1.00 97.31 94 ARG A CA 1
ATOM 733 C C . ARG A 1 94 ? 0.495 -4.801 -5.254 1.00 97.31 94 ARG A C 1
ATOM 735 O O . ARG A 1 94 ? -0.232 -5.614 -5.811 1.00 97.31 94 ARG A O 1
ATOM 742 N N . ARG A 1 95 ? 0.976 -5.002 -4.022 1.00 97.12 95 ARG A N 1
ATOM 743 C CA . ARG A 1 95 ? 0.763 -6.241 -3.257 1.00 97.12 95 ARG A CA 1
ATOM 744 C C . ARG A 1 95 ? -0.701 -6.426 -2.854 1.00 97.12 95 ARG A C 1
ATOM 746 O O . ARG A 1 95 ? -1.224 -7.535 -2.939 1.00 97.12 95 ARG A O 1
ATOM 753 N N . THR A 1 96 ? -1.345 -5.354 -2.397 1.00 96.50 96 THR A N 1
ATOM 754 C CA . THR A 1 96 ? -2.715 -5.394 -1.858 1.00 96.50 96 THR A CA 1
ATOM 755 C C . THR A 1 96 ? -3.785 -5.125 -2.913 1.00 96.50 96 THR A C 1
ATOM 757 O O . THR A 1 96 ? -4.896 -5.637 -2.797 1.00 96.50 96 THR A O 1
ATOM 760 N N . GLY A 1 97 ? -3.459 -4.342 -3.944 1.00 96.75 97 GLY A N 1
ATOM 761 C CA . GLY A 1 97 ? -4.413 -3.777 -4.898 1.00 96.75 97 GLY A CA 1
ATOM 762 C C . GLY A 1 97 ? -5.169 -2.550 -4.372 1.00 96.75 97 GLY A C 1
ATOM 763 O O . GLY A 1 97 ? -6.095 -2.089 -5.041 1.00 96.75 97 GLY A O 1
ATOM 764 N N . TYR A 1 98 ? -4.798 -2.029 -3.195 1.00 97.69 98 TYR A N 1
ATOM 765 C CA . TYR A 1 98 ? -5.506 -0.953 -2.503 1.00 97.69 98 TYR A CA 1
ATOM 766 C C . TYR A 1 98 ? -4.618 0.276 -2.243 1.00 97.69 98 TYR A C 1
ATOM 768 O O . TYR A 1 98 ? -3.430 0.122 -1.958 1.00 97.69 98 TYR A O 1
ATOM 776 N N . PRO A 1 99 ? -5.174 1.502 -2.318 1.00 97.50 99 PRO A N 1
ATOM 777 C CA . PRO A 1 99 ? -6.543 1.818 -2.739 1.00 97.50 99 PRO A CA 1
ATOM 778 C C . PRO A 1 99 ? -6.792 1.496 -4.224 1.00 97.50 99 PRO A C 1
ATOM 780 O O . PRO A 1 99 ? -5.856 1.327 -5.010 1.00 97.50 99 PRO A O 1
ATOM 783 N N . ARG A 1 100 ? -8.067 1.420 -4.623 1.00 96.12 100 ARG A N 1
ATOM 784 C CA . ARG A 1 100 ? -8.448 1.235 -6.031 1.00 96.12 100 ARG A CA 1
ATOM 785 C C . ARG A 1 100 ? -8.150 2.509 -6.819 1.00 96.12 100 ARG A C 1
ATOM 787 O O . ARG A 1 100 ? -8.958 3.433 -6.868 1.00 96.12 100 ARG A O 1
ATOM 794 N N . LEU A 1 101 ? -6.961 2.563 -7.410 1.00 95.38 101 LEU A N 1
ATOM 795 C CA . LEU A 1 101 ? -6.509 3.706 -8.194 1.00 95.38 101 LEU A CA 1
ATOM 796 C C . LEU A 1 101 ? -7.128 3.698 -9.593 1.00 95.38 101 LEU A C 1
ATOM 798 O O . LEU A 1 101 ? -7.179 2.668 -10.263 1.00 95.38 101 LEU A O 1
ATOM 802 N N . THR A 1 102 ? -7.549 4.878 -10.043 1.00 95.19 102 THR A N 1
ATOM 803 C CA . THR A 1 102 ? -7.937 5.112 -11.438 1.00 95.19 102 THR A CA 1
ATOM 804 C C . THR A 1 102 ? -6.723 5.660 -12.191 1.00 95.19 102 THR A C 1
ATOM 806 O O . THR A 1 102 ? -6.110 6.614 -11.704 1.00 95.19 102 THR A O 1
ATOM 809 N N . PRO A 1 103 ? -6.337 5.080 -13.342 1.00 94.44 103 PRO A N 1
ATOM 810 C CA . PRO A 1 103 ? -5.248 5.616 -14.149 1.00 94.44 103 PRO A CA 1
ATOM 811 C C . PRO A 1 103 ? -5.508 7.060 -14.592 1.00 94.44 103 PRO A C 1
ATOM 813 O O . PRO A 1 103 ? -6.652 7.476 -14.778 1.00 94.44 103 PRO A O 1
ATOM 816 N N . GLY A 1 104 ? -4.432 7.822 -14.788 1.00 91.69 104 GLY A N 1
ATOM 817 C CA . GLY A 1 104 ? -4.523 9.164 -15.358 1.00 91.69 104 GLY A CA 1
ATOM 818 C C . GLY A 1 104 ? -4.991 9.151 -16.823 1.00 91.69 104 GLY A C 1
ATOM 819 O O . GLY A 1 104 ? -4.924 8.119 -17.488 1.00 91.69 104 GLY A O 1
ATOM 820 N N . PRO A 1 105 ? -5.422 10.305 -17.364 1.00 94.25 105 PRO A N 1
ATOM 821 C CA . PRO A 1 105 ? -6.002 10.391 -18.708 1.00 94.25 105 PRO A CA 1
ATOM 822 C C . PRO A 1 105 ? -4.986 10.198 -19.846 1.00 94.25 105 PRO A C 1
ATOM 824 O O . PRO A 1 105 ? -5.385 9.994 -20.989 1.00 94.25 105 PRO A O 1
ATOM 827 N N . ASN A 1 106 ? -3.682 10.292 -19.567 1.00 94.56 106 ASN A N 1
ATOM 828 C CA . ASN A 1 106 ? -2.642 10.106 -20.575 1.00 94.56 106 ASN A CA 1
ATOM 829 C C . ASN A 1 106 ? -2.288 8.613 -20.697 1.00 94.56 106 ASN A C 1
ATOM 831 O O . ASN A 1 106 ? -1.797 8.043 -19.720 1.00 94.56 106 ASN A O 1
ATOM 835 N N . PRO A 1 107 ? -2.474 7.984 -21.873 1.00 91.56 107 PRO A N 1
ATOM 836 C CA . PRO A 1 107 ? -2.174 6.571 -22.043 1.00 91.56 107 PRO A CA 1
ATOM 837 C C . PRO A 1 107 ? -0.679 6.239 -21.936 1.00 91.56 107 PRO A C 1
ATOM 839 O O . PRO A 1 107 ? -0.338 5.148 -21.480 1.00 91.56 107 PRO A O 1
ATOM 842 N N . GLY A 1 108 ? 0.214 7.155 -22.325 1.00 91.50 108 GLY A N 1
ATOM 843 C CA . GLY A 1 108 ? 1.664 6.939 -22.299 1.00 91.50 108 GLY A CA 1
ATOM 844 C C . GLY A 1 108 ? 2.117 5.595 -22.897 1.00 91.50 108 GLY A C 1
ATOM 845 O O . GLY A 1 108 ? 1.443 4.991 -23.732 1.00 91.50 108 GLY A O 1
ATOM 846 N N . SER A 1 109 ? 3.264 5.096 -22.434 1.00 89.56 109 SER A N 1
ATOM 847 C CA . SER A 1 109 ? 3.840 3.816 -22.882 1.00 89.56 109 SER A CA 1
ATOM 848 C C . SER A 1 109 ? 3.151 2.576 -22.297 1.00 89.56 109 SER A C 1
ATOM 850 O O . SER A 1 109 ? 3.525 1.451 -22.617 1.00 89.56 109 SER A O 1
ATOM 852 N N . THR A 1 110 ? 2.166 2.761 -21.417 1.00 94.06 110 THR A N 1
ATOM 853 C CA . THR A 1 110 ? 1.415 1.683 -20.756 1.00 94.06 110 THR A CA 1
ATOM 854 C C . THR A 1 110 ? -0.006 1.531 -21.289 1.00 94.06 110 THR A C 1
ATOM 856 O O . THR A 1 110 ? -0.781 0.738 -20.751 1.00 94.06 110 THR A O 1
ATOM 859 N N . ASN A 1 111 ? -0.364 2.283 -22.335 1.00 93.69 111 ASN A N 1
ATOM 860 C CA . ASN A 1 111 ? -1.704 2.314 -22.913 1.00 93.69 111 ASN A CA 1
ATOM 861 C C . ASN A 1 111 ? -2.808 2.552 -21.858 1.00 93.69 111 ASN A C 1
ATOM 863 O O . ASN A 1 111 ? -3.826 1.865 -21.830 1.00 93.69 111 ASN A O 1
ATOM 867 N N . GLY A 1 112 ? -2.569 3.490 -20.939 1.00 94.38 112 GLY A N 1
ATOM 868 C CA . GLY A 1 112 ? -3.533 3.905 -19.916 1.00 94.38 112 GLY A CA 1
ATOM 869 C C . GLY A 1 112 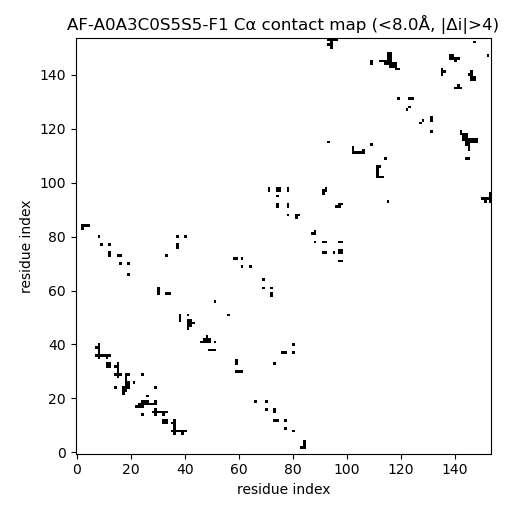? -3.564 3.025 -18.672 1.00 94.38 112 GLY A C 1
ATOM 870 O O . GLY A 1 112 ? -4.462 3.171 -17.852 1.00 94.38 112 GLY A O 1
ATOM 871 N N . GLN A 1 113 ? -2.599 2.122 -18.498 1.00 94.31 113 GLN A N 1
ATOM 872 C CA . GLN A 1 113 ? -2.457 1.322 -17.280 1.00 94.31 113 GLN A CA 1
ATOM 873 C C . GLN A 1 113 ? -1.411 1.922 -16.334 1.00 94.31 113 GLN A C 1
ATOM 875 O O . GLN A 1 113 ? -0.410 2.491 -16.769 1.00 94.31 113 GLN A O 1
ATOM 880 N N . ILE A 1 114 ? -1.610 1.768 -15.025 1.00 95.56 114 ILE A N 1
ATOM 881 C CA . ILE A 1 114 ? -0.615 2.194 -14.031 1.00 95.56 114 ILE A CA 1
ATOM 882 C C . ILE A 1 114 ? 0.587 1.227 -14.091 1.00 95.56 114 ILE A C 1
ATOM 884 O O . ILE A 1 114 ? 0.374 0.012 -14.011 1.00 95.56 114 ILE A O 1
ATOM 888 N N . PRO A 1 115 ? 1.837 1.722 -14.221 1.00 95.31 115 PRO A N 1
ATOM 889 C CA . PRO A 1 115 ? 3.038 0.886 -14.203 1.00 95.31 115 PRO A CA 1
ATOM 890 C C . PRO A 1 115 ? 3.117 -0.036 -12.978 1.00 95.31 115 PRO A C 1
ATOM 892 O O . PRO A 1 115 ? 2.729 0.333 -11.871 1.00 95.31 115 PRO A O 1
ATOM 895 N N . ARG A 1 116 ? 3.674 -1.234 -13.166 1.00 95.31 116 ARG A N 1
ATOM 896 C CA . ARG A 1 116 ? 3.863 -2.269 -12.132 1.00 95.31 116 ARG A CA 1
ATOM 897 C C . ARG A 1 116 ? 5.328 -2.476 -11.749 1.00 95.31 116 ARG A C 1
ATOM 899 O O . ARG A 1 116 ? 5.615 -3.037 -10.691 1.00 95.31 116 ARG A O 1
ATOM 906 N N . ARG A 1 117 ? 6.259 -1.982 -12.565 1.00 95.25 117 ARG A N 1
ATOM 907 C CA . ARG A 1 117 ? 7.707 -1.950 -12.308 1.00 95.25 117 ARG A CA 1
ATOM 908 C C . ARG A 1 117 ? 8.381 -0.879 -13.164 1.00 95.25 117 ARG A C 1
ATOM 910 O O . ARG A 1 117 ? 7.762 -0.382 -14.096 1.00 95.25 117 ARG A O 1
ATOM 917 N N . ALA A 1 118 ? 9.650 -0.591 -12.890 1.00 94.25 118 ALA A N 1
ATOM 918 C CA . ALA A 1 118 ? 10.535 0.066 -13.850 1.00 94.25 118 ALA A CA 1
ATOM 919 C C . ALA A 1 118 ? 11.159 -0.973 -14.799 1.00 94.25 118 ALA A C 1
ATOM 921 O O . ALA A 1 118 ? 11.405 -2.111 -14.380 1.00 94.25 118 ALA A O 1
ATOM 922 N N . ILE A 1 119 ? 11.412 -0.578 -16.048 1.00 95.06 119 ILE A N 1
ATOM 923 C CA . ILE A 1 119 ? 12.207 -1.358 -17.011 1.00 95.06 119 ILE A CA 1
ATOM 924 C C . ILE A 1 119 ? 13.689 -1.362 -16.612 1.00 95.06 119 ILE A C 1
ATOM 926 O O . ILE A 1 119 ? 14.106 -0.552 -15.780 1.00 95.06 119 ILE A O 1
ATOM 930 N N . TYR A 1 120 ? 14.474 -2.289 -17.157 1.00 95.50 120 TYR A N 1
ATOM 931 C CA . TYR A 1 120 ? 15.919 -2.278 -16.937 1.00 95.50 120 TYR A CA 1
ATOM 932 C C . TYR A 1 120 ? 16.574 -1.065 -17.616 1.00 95.50 120 TYR A C 1
ATOM 934 O O . TYR A 1 120 ? 16.019 -0.473 -18.543 1.00 95.50 120 TYR A O 1
ATOM 942 N N . SER A 1 121 ? 17.754 -0.675 -17.123 1.00 95.25 121 SER A N 1
ATOM 943 C CA . SER A 1 121 ? 18.544 0.405 -17.725 1.00 95.25 121 SER A CA 1
ATOM 944 C C . SER A 1 121 ? 18.923 0.053 -19.164 1.00 95.25 121 SER A C 1
ATOM 946 O O . SER A 1 121 ? 19.221 -1.104 -19.461 1.00 95.25 121 SER A O 1
ATOM 948 N N . SER A 1 122 ? 18.988 1.053 -20.043 1.00 93.31 122 SER A N 1
ATOM 949 C CA . SER A 1 122 ? 19.496 0.869 -21.406 1.00 93.31 122 SER A CA 1
ATOM 950 C C . SER A 1 122 ? 20.945 0.373 -21.427 1.00 93.31 122 SER A C 1
ATOM 952 O O . SER A 1 122 ? 21.313 -0.374 -22.325 1.00 93.31 122 SER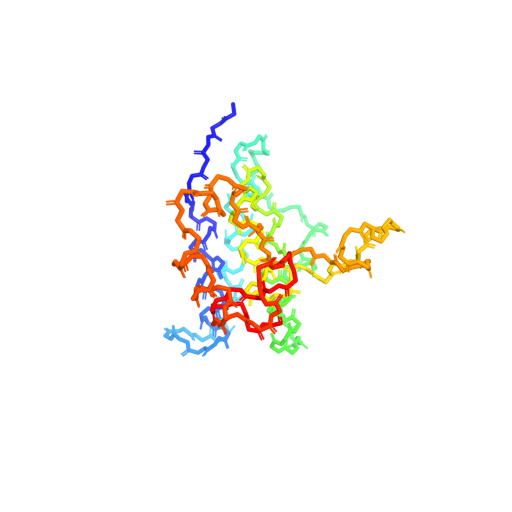 A O 1
ATOM 954 N N . GLU A 1 123 ? 21.743 0.707 -20.410 1.00 96.88 123 GLU A N 1
ATOM 955 C CA . GLU A 1 123 ? 23.129 0.235 -20.283 1.00 96.88 123 GLU A CA 1
ATOM 956 C C . GLU A 1 123 ? 23.218 -1.294 -20.140 1.00 96.88 123 GLU A C 1
ATOM 958 O O . GLU A 1 123 ? 24.139 -1.907 -20.675 1.00 96.88 123 GLU A O 1
ATOM 963 N N . GLU A 1 124 ? 22.237 -1.950 -19.504 1.00 95.75 124 GLU A N 1
ATOM 964 C CA . GLU A 1 124 ? 22.209 -3.420 -19.406 1.00 95.75 124 GLU A CA 1
ATOM 965 C C . GLU A 1 124 ? 22.002 -4.077 -20.776 1.00 95.75 124 GLU A C 1
ATOM 967 O O . GLU A 1 124 ? 22.481 -5.187 -21.014 1.00 95.75 124 GLU A O 1
ATOM 972 N N . ALA A 1 125 ? 21.322 -3.392 -21.701 1.00 91.88 125 ALA A N 1
ATOM 973 C CA . ALA A 1 125 ? 21.151 -3.887 -23.063 1.00 91.88 125 ALA A CA 1
ATOM 974 C C . ALA A 1 125 ? 22.464 -3.853 -23.859 1.00 91.88 125 ALA A C 1
ATOM 976 O O . ALA A 1 125 ? 22.636 -4.664 -24.766 1.00 91.88 125 ALA A O 1
ATOM 977 N N . GLU A 1 126 ? 23.392 -2.961 -23.507 1.00 94.44 126 GLU A N 1
ATOM 978 C CA . GLU A 1 126 ? 24.699 -2.832 -24.158 1.00 94.44 126 GLU A CA 1
ATOM 979 C C . GLU A 1 126 ? 25.757 -3.715 -23.490 1.00 94.44 126 GLU A C 1
ATOM 981 O O . GLU A 1 126 ? 26.492 -4.43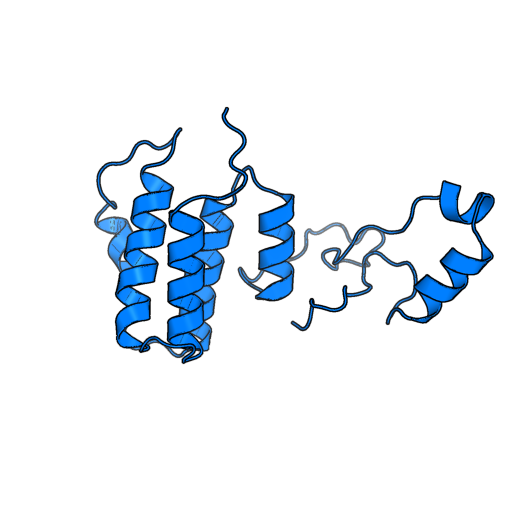7 -24.164 1.00 94.44 126 GLU A O 1
ATOM 986 N N . LEU A 1 127 ? 25.815 -3.689 -22.157 1.00 97.56 127 LEU A N 1
ATOM 987 C CA . LEU A 1 127 ? 26.881 -4.318 -21.378 1.00 97.56 127 LEU A CA 1
ATOM 988 C C . LEU A 1 127 ? 26.564 -5.765 -20.975 1.00 97.56 127 LEU A C 1
ATOM 990 O O . LEU A 1 127 ? 27.480 -6.525 -20.666 1.00 97.56 127 LEU A O 1
ATOM 994 N N . ASN A 1 128 ? 25.285 -6.162 -20.972 1.00 97.25 128 ASN A N 1
ATOM 995 C CA . ASN A 1 128 ? 24.832 -7.417 -20.368 1.00 97.25 128 ASN A CA 1
ATOM 996 C C . ASN A 1 128 ? 23.650 -8.081 -21.113 1.00 97.25 128 ASN A C 1
ATOM 998 O O . ASN A 1 128 ? 22.795 -8.753 -20.523 1.00 97.25 128 ASN A O 1
ATOM 1002 N N . ALA A 1 129 ? 23.607 -7.916 -22.439 1.00 96.56 129 ALA A N 1
ATOM 1003 C CA . ALA A 1 129 ? 22.454 -8.249 -23.282 1.00 96.56 129 ALA A CA 1
ATOM 1004 C C . ALA A 1 129 ? 21.917 -9.685 -23.115 1.00 96.56 129 ALA A C 1
ATOM 1006 O O . ALA A 1 129 ? 20.704 -9.909 -23.153 1.00 96.56 129 ALA A O 1
ATOM 1007 N N . ALA A 1 130 ? 22.802 -10.672 -22.933 1.00 97.88 130 ALA A N 1
ATOM 1008 C CA . ALA A 1 130 ? 22.409 -12.075 -22.792 1.00 97.88 130 ALA A CA 1
ATOM 1009 C C . ALA A 1 130 ? 21.592 -12.317 -21.511 1.00 97.88 130 ALA A C 1
ATOM 1011 O O . ALA A 1 130 ? 20.516 -12.916 -21.575 1.00 97.88 130 ALA A O 1
ATOM 1012 N N . ASN A 1 131 ? 22.061 -11.791 -20.374 1.00 97.75 131 ASN A N 1
ATOM 1013 C CA . ASN A 1 131 ? 21.374 -11.926 -19.089 1.00 97.75 131 ASN A CA 1
ATOM 1014 C C . ASN A 1 131 ? 20.088 -11.093 -19.056 1.00 97.75 131 ASN A C 1
ATOM 1016 O O . ASN A 1 131 ? 19.073 -11.555 -18.536 1.00 97.75 131 ASN A O 1
ATOM 1020 N N . LEU A 1 132 ? 20.093 -9.904 -19.674 1.00 96.56 132 LEU A N 1
ATOM 1021 C CA . LEU A 1 132 ? 18.887 -9.089 -19.827 1.00 96.56 132 LEU A CA 1
ATOM 1022 C C . LEU A 1 132 ? 17.795 -9.852 -20.590 1.00 96.56 132 LEU A C 1
ATOM 1024 O O . LEU A 1 132 ? 16.647 -9.917 -20.146 1.00 96.56 132 LEU A O 1
ATOM 1028 N N . LYS A 1 133 ? 18.155 -10.468 -21.723 1.00 96.19 133 LYS A N 1
ATOM 1029 C CA . LYS A 1 133 ? 17.225 -11.254 -22.543 1.00 96.19 133 LYS A CA 1
ATOM 1030 C C . LYS A 1 133 ? 16.663 -12.446 -21.771 1.00 96.19 133 LYS A C 1
ATOM 1032 O O . LYS A 1 133 ? 15.465 -12.714 -21.858 1.00 96.19 133 LYS A O 1
ATOM 1037 N N . GLU A 1 134 ? 17.502 -13.144 -21.009 1.00 97.75 134 GLU A N 1
ATOM 1038 C CA . GLU A 1 134 ? 17.061 -14.260 -20.1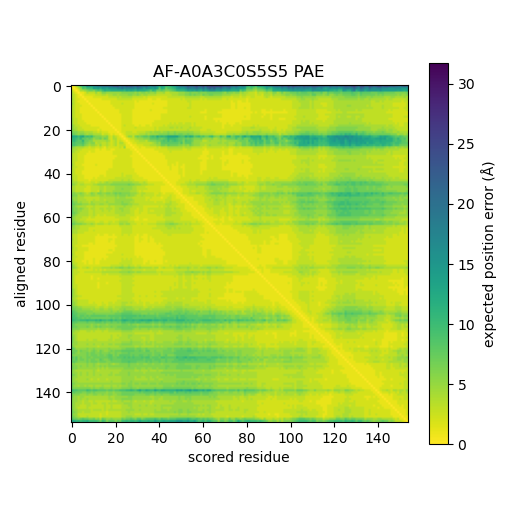74 1.00 97.75 134 GLU A CA 1
ATOM 1039 C C . GLU A 1 134 ? 16.101 -13.802 -19.066 1.00 97.75 134 GLU A C 1
ATOM 1041 O O . GLU A 1 134 ? 15.049 -14.411 -18.869 1.00 97.75 134 GLU A O 1
ATOM 1046 N N . ALA A 1 135 ? 16.417 -12.704 -18.374 1.00 96.50 135 ALA A N 1
ATOM 1047 C CA . ALA A 1 135 ? 15.558 -12.145 -17.335 1.00 96.50 135 ALA A CA 1
ATOM 1048 C C . ALA A 1 135 ? 14.201 -11.700 -17.899 1.00 96.50 135 ALA A C 1
ATOM 1050 O O . ALA A 1 135 ? 13.161 -12.058 -17.344 1.00 96.50 135 ALA A O 1
ATOM 1051 N N . ALA A 1 136 ? 14.200 -10.986 -19.029 1.00 95.81 136 ALA A N 1
ATOM 1052 C CA . ALA A 1 136 ? 12.982 -10.551 -19.706 1.00 95.81 136 ALA A CA 1
ATOM 1053 C C . ALA A 1 136 ? 12.111 -11.742 -20.143 1.00 95.81 136 ALA A C 1
ATOM 1055 O O . ALA A 1 136 ? 10.893 -11.693 -19.990 1.00 95.81 136 ALA A O 1
ATOM 1056 N N . ALA A 1 137 ? 12.715 -12.840 -20.611 1.00 96.38 137 ALA A N 1
ATOM 1057 C CA . ALA A 1 137 ? 11.984 -14.044 -21.014 1.00 96.38 137 ALA A CA 1
ATOM 1058 C C . ALA A 1 137 ? 11.246 -14.741 -19.853 1.00 96.38 137 ALA A C 1
ATOM 1060 O O . ALA A 1 137 ? 10.289 -15.475 -20.090 1.00 96.38 137 ALA A O 1
ATOM 1061 N N . ARG A 1 138 ? 11.655 -14.507 -18.597 1.00 95.69 138 ARG A N 1
ATOM 1062 C CA . ARG A 1 138 ? 10.976 -15.038 -17.398 1.00 95.69 138 ARG A CA 1
ATOM 1063 C C . ARG A 1 138 ? 9.784 -14.183 -16.952 1.00 95.69 138 ARG A C 1
ATOM 1065 O O . ARG A 1 138 ? 9.099 -14.543 -15.996 1.00 95.69 138 ARG A O 1
ATOM 1072 N N . MET A 1 139 ? 9.550 -13.042 -17.597 1.00 94.25 139 MET A N 1
ATOM 1073 C CA . MET A 1 139 ? 8.494 -12.099 -17.237 1.00 94.25 139 MET A CA 1
ATOM 1074 C C . MET A 1 139 ? 7.292 -12.234 -18.161 1.00 94.25 139 MET A C 1
ATOM 1076 O O . MET A 1 139 ? 7.431 -12.487 -19.353 1.00 94.25 139 MET A O 1
ATOM 1080 N N . THR A 1 140 ? 6.098 -11.990 -17.623 1.00 88.00 140 THR A N 1
ATOM 1081 C CA . THR A 1 140 ? 4.836 -12.142 -18.361 1.00 88.00 140 THR A CA 1
ATOM 1082 C C . THR A 1 140 ? 4.720 -11.240 -19.589 1.00 88.00 140 THR A C 1
ATOM 1084 O O . THR A 1 140 ? 4.133 -11.670 -20.573 1.00 88.00 140 THR A O 1
ATOM 1087 N N . ASN A 1 141 ? 5.295 -10.031 -19.560 1.00 91.75 141 ASN A N 1
ATOM 1088 C CA . ASN A 1 141 ? 5.258 -9.067 -20.669 1.00 91.75 141 ASN A CA 1
ATOM 1089 C C . ASN A 1 141 ? 6.666 -8.592 -21.080 1.00 91.75 141 ASN A C 1
ATOM 1091 O O . ASN A 1 141 ? 6.836 -7.451 -21.510 1.00 91.75 141 ASN A O 1
ATOM 1095 N N . GLY A 1 142 ? 7.692 -9.432 -20.897 1.00 94.56 142 GLY A N 1
ATOM 1096 C CA . GLY A 1 142 ? 9.080 -9.043 -21.160 1.00 94.56 142 GLY A CA 1
ATOM 1097 C C . GLY A 1 142 ? 9.573 -7.919 -20.242 1.00 94.56 142 GLY A C 1
ATOM 1098 O O . GLY A 1 142 ? 9.048 -7.708 -19.142 1.00 94.56 142 GLY A O 1
ATOM 1099 N N . ASP A 1 143 ? 10.569 -7.161 -20.700 1.00 95.06 143 ASP A N 1
ATOM 1100 C CA . ASP A 1 143 ? 11.007 -5.952 -20.001 1.00 95.06 143 ASP A CA 1
ATOM 1101 C C . ASP A 1 143 ? 10.080 -4.767 -20.305 1.00 95.06 143 ASP A C 1
ATOM 1103 O O . ASP A 1 143 ? 10.352 -3.913 -21.142 1.00 95.06 143 ASP A O 1
ATOM 1107 N N . SER A 1 144 ? 8.925 -4.760 -19.644 1.00 95.12 144 SER A N 1
ATOM 1108 C CA . SER A 1 144 ? 7.880 -3.751 -19.796 1.00 95.12 144 SER A CA 1
ATOM 1109 C C . SER A 1 144 ? 7.455 -3.209 -18.437 1.00 95.12 144 SER A C 1
ATOM 1111 O O . SER A 1 144 ? 7.434 -3.937 -17.439 1.00 95.12 144 SER A O 1
ATOM 1113 N N . PHE A 1 145 ? 7.012 -1.949 -18.411 1.00 95.44 145 PHE A N 1
ATOM 1114 C CA . PHE A 1 145 ? 6.372 -1.329 -17.247 1.00 95.44 145 PHE A CA 1
ATOM 1115 C C . PHE A 1 145 ? 5.153 -2.119 -16.742 1.00 95.44 145 PHE A C 1
ATOM 1117 O O . PHE A 1 145 ? 4.774 -1.973 -15.583 1.00 95.44 145 PHE A O 1
ATOM 1124 N N . LEU A 1 146 ? 4.542 -2.956 -17.588 1.00 95.44 146 LEU A N 1
ATOM 1125 C CA . LEU A 1 146 ? 3.360 -3.762 -17.262 1.00 95.44 146 LEU A CA 1
ATOM 1126 C C . LEU A 1 146 ? 3.678 -5.187 -16.799 1.00 95.44 146 LEU A C 1
ATOM 1128 O O . LEU A 1 146 ? 2.765 -5.928 -16.430 1.00 95.44 146 LEU A O 1
ATOM 1132 N N . SER A 1 147 ? 4.944 -5.602 -16.817 1.00 95.69 147 SER A N 1
ATOM 1133 C CA . SER A 1 147 ? 5.336 -6.884 -16.230 1.00 95.69 147 SER A CA 1
ATOM 1134 C C . SER A 1 147 ? 5.209 -6.827 -14.710 1.00 95.69 147 SER A C 1
ATOM 1136 O O . SER A 1 147 ? 5.699 -5.900 -14.065 1.00 95.69 147 SER A O 1
ATOM 1138 N N . LYS A 1 148 ? 4.560 -7.834 -14.120 1.00 94.62 148 LYS A N 1
ATOM 1139 C CA . LYS A 1 148 ? 4.435 -7.948 -12.663 1.00 94.62 148 LYS A CA 1
ATOM 1140 C C . LYS A 1 148 ? 5.706 -8.549 -12.066 1.00 94.62 148 LYS A C 1
ATOM 1142 O O . LYS A 1 148 ? 6.302 -9.465 -12.632 1.00 94.62 148 LYS A O 1
ATOM 1147 N N . VAL A 1 149 ? 6.105 -8.042 -10.904 1.00 94.25 149 VAL A N 1
ATOM 1148 C CA . VAL A 1 149 ? 7.157 -8.657 -10.080 1.00 94.25 149 VAL A CA 1
ATOM 1149 C C . VAL A 1 149 ? 6.618 -9.916 -9.393 1.00 94.25 149 VAL A C 1
ATOM 1151 O O . VAL A 1 149 ? 5.410 -10.091 -9.270 1.00 94.25 149 VAL A O 1
ATOM 1154 N N . TRP A 1 150 ? 7.491 -10.826 -8.949 1.00 93.56 150 TRP A N 1
ATOM 1155 C CA . TRP A 1 150 ? 7.066 -12.177 -8.545 1.00 93.56 150 TRP A CA 1
ATOM 1156 C C . TRP A 1 150 ? 6.034 -12.202 -7.405 1.00 93.56 150 TRP A C 1
ATOM 1158 O O . TRP A 1 150 ? 5.181 -13.093 -7.385 1.00 93.56 150 TRP A O 1
ATOM 1168 N N . TRP A 1 151 ? 6.103 -11.240 -6.479 1.00 95.12 151 TRP A N 1
ATOM 1169 C CA . TRP A 1 151 ? 5.188 -11.092 -5.343 1.00 95.12 151 TRP A CA 1
ATOM 1170 C C . TRP A 1 151 ? 3.911 -10.316 -5.688 1.00 95.12 151 TRP A C 1
ATOM 1172 O O . TRP A 1 151 ? 2.952 -10.341 -4.920 1.00 95.12 151 TRP A O 1
ATOM 1182 N N . ASP A 1 152 ? 3.872 -9.647 -6.839 1.00 95.69 152 ASP A N 1
ATOM 1183 C CA . ASP A 1 152 ? 2.729 -8.864 -7.286 1.00 95.69 152 ASP A CA 1
ATOM 1184 C C . ASP A 1 152 ? 1.686 -9.787 -7.940 1.00 95.69 152 ASP A C 1
ATOM 1186 O O . ASP A 1 152 ? 1.769 -10.132 -9.123 1.00 95.69 152 ASP A O 1
ATOM 1190 N N . LYS A 1 153 ? 0.734 -10.266 -7.128 1.00 88.56 153 LYS A N 1
ATOM 1191 C CA . LYS A 1 153 ? -0.273 -11.263 -7.532 1.00 88.56 153 LYS A CA 1
ATOM 1192 C C . LYS A 1 153 ? -1.660 -10.688 -7.823 1.00 88.56 153 LYS A C 1
ATOM 1194 O O . LYS A 1 153 ? -2.462 -11.400 -8.424 1.00 88.56 153 LYS A O 1
ATOM 1199 N N . LYS A 1 154 ? -1.947 -9.450 -7.416 1.00 83.19 154 LYS A N 1
ATOM 1200 C CA . LYS A 1 154 ? -3.259 -8.802 -7.590 1.00 83.19 154 LYS A CA 1
ATOM 1201 C C . LYS A 1 154 ? -3.395 -8.155 -8.965 1.00 83.19 154 LYS A C 1
ATOM 1203 O O . LYS A 1 154 ? -2.400 -7.617 -9.504 1.00 83.19 154 LYS A O 1
#

Mean predicted aligned error: 3.85 Å

Sequence (154 aa):
IPSYAFTYSDICFYKAEAALLGWGATTANAQTFFTEGVKAALALPPYNMTAIPSAYEPVLNLSGLTDEQKMEKIATQKWIHLFGRDMEAFAEWRRTGYPRLTPGPNPGSTNGQIPRRAIYSSEEAELNAANLKEAAARMTNGDSFLSKVWWDKK

Nearest PDB structures (foldseek):
  6dk2-assembly2_B  TM=8.340E-01  e=7.164E-08  Bacteroidetes bacterium AC2a

Radius of gyration: 18.79 Å; Cα contacts (8 Å, |Δi|>4): 164; chains: 1; bounding box: 47×33×44 Å

pLDDT: mean 94.24, std 4.59, range [61.66, 98.31]

Solvent-accessible surface area (backbone atoms only — not comparable to full-atom values): 8906 Å² total; per-residue (Å²): 131,88,86,73,89,80,54,71,26,57,53,22,41,52,50,16,51,29,7,66,74,58,65,88,42,48,60,78,50,17,50,56,26,38,51,51,14,53,48,46,44,41,40,36,83,92,66,59,36,92,67,79,59,74,89,51,50,75,74,62,61,52,80,96,53,53,72,67,59,40,47,42,51,49,41,30,53,48,42,60,61,28,65,94,34,60,72,58,29,55,50,48,28,45,52,69,51,24,58,85,78,77,58,64,94,68,36,74,98,54,74,40,51,73,72,59,42,80,54,79,62,72,63,43,60,74,79,37,41,69,62,48,53,54,56,22,70,75,32,90,55,35,76,31,37,77,16,62,51,96,77,42,78,100

Foldseek 3Di:
DDDDPDFLLNVLLVVLLCQLVVNPHHPVCNLVSLLVSLCRLCCDPPNNDNDDPPVCVVLSDPPPDDSLVSLQSSLQSVLVSCVNVVVVSLVSCLLSVYDVDQFDPDCPQVHRDDFQDAFDDPVCCVPPVVVLQVVQVVWPRGRDSNTHDPSRDD

=== Feature glossary ===
Key to the feature types in this record:

Secondary structure (8-state, DSSP). Secondary structure is the local, repeating backbone conformation. DSSP classifies it into eight states by reading the hydrogen-bond network: three helix types (H, G, I), two β types (E, B), two non-regular types (T, S), and unstructured coil (-).

Backbone torsions (φ/ψ). Backbone dihedral angles. Every residue except chain termini has a φ (preceding-C → N → Cα → C) and a ψ (N → Cα → C → next-N). They are reported in degrees following the IUPAC sign convention. Secondary structure is essentially a statement about which (φ, ψ) basin each residue occupies.

Predicted aligned error. Predicted Aligned Error (PAE) is an AlphaFold confidence matrix: entry (i, j) is the expected error in the position of residue j, in ångströms, when the prediction is superimposed on the true structure at residue i. Low PAE within a block of residues means that block is internally rigid and well-predicted; high PAE between two blocks means their relative placement is uncertain even if each block individually is confident.

B-factor. B-factor (Debye–Waller factor) reflects atomic displacement in the crystal lattice. It is an experimental observable (units Å²), not a prediction; low values mean the atom is pinned down, high values mean it moves or is heterogeneous across the crystal.

Secondary structure (3-state, P-SEA). Three-state secondary structure (P-SEA) collapses the eight DSSP classes into helix (a), strand (b), and coil (c). P-SEA assigns these from Cα geometry alone — distances and angles — without requiring backbone oxygens, so it works on any Cα trace.

Sequence. Primary structure: the covalent order of the twenty standard amino acids along the backbone. Two proteins with the same sequence will (almost always) fold to the same structure; two with 30% identity often share a fold but not the details.

pLDDT. pLDDT is the predicted lDDT-Cα score: AlphaFold's confidence that the local environment of each residue (all inter-atomic distances within 15 Å) is correctly placed. It is a per-residue number between 0 and 100, with higher meaning more reliable.

InterPro / GO / CATH / organism. Functional annotations link the protein to curated databases. InterPro entries identify conserved domains and families by matching the sequence against member-database signatures (Pfam, PROSITE, CDD, …). Gene Ontology (GO) terms describe molecular function, biological process, and cellular component in a controlled vocabulary. CATH places the structure in a hierarchical fold classification (Class/Architecture/Topology/Homologous-superfamily). The organism is the source species.

Conta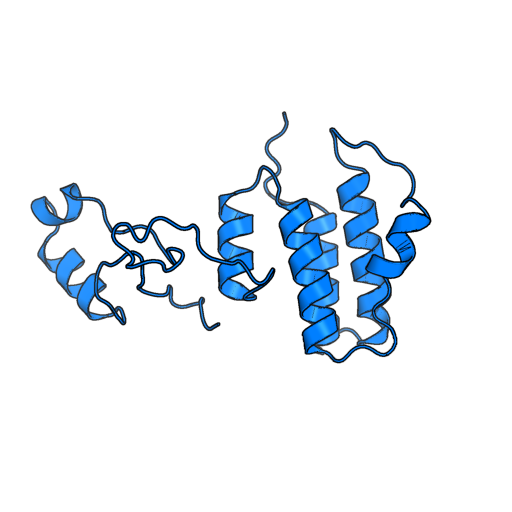ct-map, Ramachandran, and PAE plots. Three diagnostic plots accompany the record. The Cα contact map visualizes the tertiary structure as a 2D adjacency matrix (8 Å cutoff, sequence-local contacts suppressed). The Ramachandran plot shows the distribution of backbone (φ, ψ) torsions, with points in the α and β basins reflecting secondary structure content. The PAE plot shows AlphaFold's inter-residue confidence as a color matrix.

mmCIF coordinates. The mmCIF table is the protein's shape written out atom by atom. For each backbone N, Cα, C, and carbonyl O, it records an (x, y, z) coordinate triple in Å plus the residue type, chain letter, and residue number.

Radius of gyration, Cα contacts, bounding box. Three whole-structure scalars: the radius of gyration (RMS distance of Cα from centroid, in Å), the count of Cα–Cα contacts (pairs closer than 8 Å and separated by more than four residues in sequence — i.e. tertiary, not local, contacts), and the bounding-box dimensions. Together they distinguish compact globular folds from extended fibres or disordered chains.

Foldseek 3Di. The Foldseek 3Di string encodes local tertiary geometry as a 20-letter alphabet — one character per residue — derived from the relative positions of nearby Cα atoms. Unlike the amino-acid sequence, 3Di is a direct function of the 3D structure, so two proteins with the same fold have similar 3Di strings even at low sequence identity.

Rendered structure images. Six rendered views show the 3D structure from the faces of a cube — i.e. along ±x, ±y, ±z. Rendering representation is drawn randomly per protein from cartoon (secondary-structure ribbons), sticks (backbone bonds), or molecular surface; coloring is either N→C rainbow (blue at the N-terminus through red at the C-terminus) or one color per chain.

Nearest PDB structures. The Foldseek neighbor list gives the closest experimentally determined structures in the PDB, ranked by structural alignment. TM-score near 1 means near-identical fold; near 0.3 means only rough topology match. This is how one finds what a novel AlphaFold prediction most resembles in the solved-structure universe.

Solvent-accessible surface area. SASA measures how much of the protein is reachable by solvent. It is computed by rolling a water-sized probe over the atomic surface and summing the exposed area (Å²). Per-residue SASA distinguishes core (buried, low SASA) from surface (exposed, high SASA) residues; total SASA is a whole-molecule size measure.